Protein AF-A0A7S3MDW1-F1 (afdb_monomer)

pLDDT: mean 87.38, std 14.93, range [34.12, 97.62]

Nearest PDB structures (foldseek):
  7vcf-assembly1_Q  TM=7.613E-01  e=3.799E-03  Chlamydomonas reinhardtii
  7xzi-assembly1_F  TM=7.654E-01  e=5.235E-03  Chlamydomonas reinhardtii
  8z9y-assembly1_E  TM=5.955E-01  e=2.000E-03  Arabidopsis thaliana
  2z3j-assembly1_D  TM=3.458E-01  e=3.851E-01  Aspergillus terreus

Foldseek 3Di:
DPDPPPCQPQQFKWWQFPPPRDIDTSDTVVVVLVCDLVVHRAYQQIWMDGPPDPDTDGLCVDPPSVVSNVLQPDFDWDADPVRDIDDRDHNSVVVVCVVVPD

Organism: NCBI:txid89044

InterPro domains:
  IPR025640 GYF domain 2 [PF14237] (13-63)

Radius of gyration: 16.77 Å; Cα contacts (8 Å, |Δi|>4): 144; chains: 1; bounding box: 37×34×48 Å

Mean predicted aligned error: 6.85 Å

Solvent-accessible surface area (backbone atoms only — not comparable to full-atom values): 6012 Å² total; per-residue (Å²): 133,83,82,76,74,82,71,77,60,78,43,51,35,29,37,33,34,78,88,72,61,49,78,43,71,59,34,35,67,70,57,56,45,53,27,50,76,69,59,50,78,41,49,50,74,26,38,30,40,40,90,91,55,95,59,75,39,37,30,49,79,37,84,73,40,20,62,52,42,51,49,62,65,38,68,42,71,50,65,52,96,87,68,50,77,47,63,83,38,41,45,65,55,54,55,45,37,68,71,76,69,110

Secondary structure (DSSP, 8-state):
----------S-EEEE-TTT--EEEEE-HHHHHHHHHHTSS--TT-EEE-TT-SS-EEGGGSTTHHHHHHHHH-EEEEE-TTS-EEEEEEHHHHHHHHHHT-

Sequence (102 aa):
LIEMSTETDAREWHYCDVLGGAQKGPVPAVVLCRLLEKGVGVSPQTLIWKVGMESWLPMSSVEPFKSIAEFNSMQWYYIDIEGQQHGPVLSKMIVHKLKEGD

Structure (mmCIF, N/CA/C/O backbone):
data_AF-A0A7S3MDW1-F1
#
_entry.id   AF-A0A7S3MDW1-F1
#
loop_
_atom_site.group_PDB
_atom_site.id
_atom_site.type_symbol
_atom_site.label_atom_id
_atom_site.label_alt_id
_atom_site.label_comp_id
_atom_site.label_asym_id
_atom_site.label_entity_id
_atom_site.label_seq_id
_atom_site.pdbx_PDB_ins_code
_atom_site.Cartn_x
_atom_site.Cartn_y
_atom_site.Cartn_z
_atom_site.occupancy
_atom_site.B_iso_or_equiv
_atom_site.auth_seq_id
_atom_site.auth_comp_id
_atom_site.auth_asym_id
_atom_site.auth_atom_id
_atom_site.pdbx_PDB_model_num
ATOM 1 N N . LEU A 1 1 ? 11.927 -22.201 4.363 1.00 34.12 1 LEU A N 1
ATOM 2 C CA . LEU A 1 1 ? 10.457 -22.277 4.262 1.00 34.12 1 LEU A CA 1
ATOM 3 C C . LEU A 1 1 ? 9.931 -21.167 5.157 1.00 34.12 1 LEU A C 1
ATOM 5 O O . LEU A 1 1 ? 10.082 -21.282 6.363 1.00 34.12 1 LEU A O 1
ATOM 9 N N . ILE A 1 2 ? 9.502 -20.041 4.593 1.00 42.31 2 ILE A N 1
ATOM 10 C CA . ILE A 1 2 ? 8.877 -18.985 5.398 1.00 42.31 2 ILE A CA 1
ATOM 11 C C . ILE A 1 2 ? 7.437 -19.442 5.590 1.00 42.31 2 ILE A C 1
ATOM 13 O O . ILE A 1 2 ? 6.735 -19.662 4.603 1.00 42.31 2 ILE A O 1
ATOM 17 N N . GLU A 1 3 ? 7.047 -19.687 6.836 1.00 39.62 3 GLU A N 1
ATOM 18 C CA . GLU A 1 3 ? 5.675 -20.025 7.194 1.00 39.62 3 GLU A CA 1
ATOM 19 C C . GLU A 1 3 ? 4.764 -18.872 6.760 1.00 39.62 3 GLU A C 1
ATOM 21 O O . GLU A 1 3 ? 4.722 -17.811 7.377 1.00 39.62 3 GLU A O 1
ATOM 26 N N . MET A 1 4 ? 4.051 -19.068 5.652 1.00 46.16 4 MET A N 1
ATOM 27 C CA . MET A 1 4 ? 2.832 -18.323 5.374 1.00 46.16 4 MET A CA 1
ATOM 28 C C . MET A 1 4 ? 1.808 -18.795 6.403 1.00 46.16 4 MET A C 1
ATOM 30 O O . MET A 1 4 ? 1.150 -19.812 6.191 1.00 46.16 4 MET A O 1
ATOM 34 N N . SER A 1 5 ? 1.700 -18.096 7.531 1.00 44.59 5 SER A N 1
ATOM 35 C CA . SER A 1 5 ? 0.578 -18.267 8.447 1.00 44.59 5 SER A CA 1
ATOM 36 C C . SER A 1 5 ? -0.708 -17.949 7.679 1.00 44.59 5 SER A C 1
ATOM 38 O O . SER A 1 5 ? -1.037 -16.804 7.383 1.00 44.59 5 SER A O 1
ATOM 40 N N . THR A 1 6 ? -1.425 -19.000 7.286 1.00 44.03 6 THR A N 1
ATOM 41 C CA . THR A 1 6 ? -2.714 -18.952 6.587 1.00 44.03 6 THR A CA 1
ATOM 42 C C . THR A 1 6 ? -3.857 -18.603 7.536 1.00 44.03 6 THR A C 1
ATOM 44 O O . THR A 1 6 ? -4.941 -19.178 7.441 1.00 44.03 6 THR A O 1
ATOM 47 N N . GLU A 1 7 ? -3.648 -17.667 8.454 1.00 49.53 7 GLU A N 1
ATOM 48 C CA . GLU A 1 7 ? -4.741 -17.135 9.254 1.00 49.53 7 GLU A CA 1
ATOM 49 C C . GLU A 1 7 ? -5.315 -15.954 8.475 1.00 49.53 7 GLU A C 1
ATOM 51 O O . GLU A 1 7 ? -4.834 -14.823 8.502 1.00 49.53 7 GLU A O 1
ATOM 56 N N . THR A 1 8 ? -6.283 -16.285 7.620 1.00 53.66 8 THR A N 1
ATOM 57 C CA . THR A 1 8 ? -7.032 -15.309 6.830 1.00 53.66 8 THR A CA 1
ATOM 58 C C . THR A 1 8 ? -7.871 -14.508 7.808 1.00 53.66 8 THR A C 1
ATOM 60 O O . THR A 1 8 ? -8.991 -14.905 8.124 1.00 53.66 8 THR A O 1
ATOM 63 N N . ASP A 1 9 ? -7.304 -13.422 8.326 1.00 58.28 9 ASP A N 1
ATOM 64 C CA . ASP A 1 9 ? -7.951 -12.675 9.389 1.00 58.28 9 ASP A CA 1
ATOM 65 C C . ASP A 1 9 ? -9.283 -12.091 8.904 1.00 58.28 9 ASP A C 1
ATOM 67 O O . ASP A 1 9 ? -9.382 -11.370 7.894 1.00 58.28 9 ASP A O 1
ATOM 71 N N . ALA A 1 10 ? -10.344 -12.525 9.572 1.00 62.94 10 ALA A N 1
ATOM 72 C CA . ALA A 1 10 ? -11.710 -12.386 9.122 1.00 62.94 10 ALA A CA 1
ATOM 73 C C . ALA A 1 10 ? -12.176 -10.950 9.358 1.00 62.94 10 ALA A C 1
ATOM 75 O O . ALA A 1 10 ? -12.677 -10.624 10.421 1.00 62.94 10 ALA A O 1
ATOM 76 N N . ARG A 1 11 ? -12.058 -10.096 8.333 1.00 76.62 11 ARG A N 1
ATOM 77 C CA . ARG A 1 11 ? -12.589 -8.719 8.337 1.00 76.62 11 ARG A CA 1
ATOM 78 C C . ARG A 1 11 ? -12.177 -7.930 9.588 1.00 76.62 11 ARG A C 1
ATOM 80 O O . ARG A 1 11 ? -13.002 -7.653 10.452 1.00 76.62 11 ARG A O 1
ATOM 87 N N . GLU A 1 12 ? -10.926 -7.495 9.628 1.00 91.62 12 GLU A N 1
ATOM 88 C CA . GLU A 1 12 ? -10.410 -6.711 10.758 1.00 91.62 12 GLU A CA 1
ATOM 89 C C . GLU A 1 12 ? -10.204 -5.224 10.460 1.00 91.62 12 GLU A C 1
ATOM 91 O O . GLU A 1 12 ? -10.216 -4.398 11.371 1.00 91.62 12 GLU A O 1
ATOM 96 N N . TRP A 1 13 ? -9.964 -4.870 9.196 1.00 96.06 13 TRP A N 1
ATOM 97 C CA . TRP A 1 13 ? -9.428 -3.556 8.858 1.00 96.06 13 TRP A CA 1
ATOM 98 C C . TRP A 1 13 ? -10.514 -2.576 8.449 1.00 96.06 13 TRP A C 1
ATOM 100 O O . TRP A 1 13 ? -11.308 -2.836 7.542 1.00 96.06 13 TRP A O 1
ATOM 110 N N . HIS A 1 14 ? -10.487 -1.404 9.065 1.00 96.50 14 HIS A N 1
ATOM 111 C CA . HIS A 1 14 ? -11.228 -0.230 8.642 1.00 96.50 14 HIS A CA 1
ATOM 112 C C . HIS A 1 14 ? -10.311 0.754 7.917 1.00 96.50 14 HIS A C 1
ATOM 114 O O . HIS A 1 14 ? -9.104 0.781 8.151 1.00 96.50 14 HIS A O 1
ATOM 120 N N . TYR A 1 15 ? -10.889 1.573 7.039 1.00 96.00 15 TYR A N 1
ATOM 121 C CA . TYR A 1 15 ? -10.164 2.611 6.307 1.00 96.00 15 TYR A CA 1
ATOM 122 C C . TYR A 1 15 ? -11.040 3.836 6.049 1.00 96.00 15 TYR A C 1
ATOM 124 O O . TYR A 1 15 ? -12.260 3.709 5.941 1.00 96.00 15 TYR A O 1
ATOM 132 N N . CYS A 1 16 ? -10.426 5.008 5.912 1.00 94.25 16 CYS A N 1
ATOM 133 C CA . CYS A 1 16 ? -11.128 6.230 5.520 1.00 94.25 16 CYS A CA 1
ATOM 134 C C . CYS A 1 16 ? -11.064 6.420 4.001 1.00 94.25 16 CYS A C 1
ATOM 136 O O . CYS A 1 16 ? -9.981 6.437 3.414 1.00 94.25 16 CYS A O 1
ATOM 138 N N . ASP A 1 17 ? -12.219 6.577 3.356 1.00 82.00 17 ASP A N 1
ATOM 139 C CA . ASP A 1 17 ? -12.282 6.890 1.928 1.00 82.00 17 ASP A CA 1
ATOM 140 C C . ASP A 1 17 ? -11.582 8.221 1.625 1.00 82.00 17 ASP A C 1
ATOM 142 O O . ASP A 1 17 ? -11.798 9.219 2.313 1.00 82.00 17 ASP A O 1
ATOM 146 N N . VAL A 1 18 ? -10.781 8.250 0.562 1.00 73.56 18 VAL A N 1
ATOM 147 C CA . VAL A 1 18 ? -10.007 9.427 0.144 1.00 73.56 18 VAL A CA 1
ATOM 148 C C . VAL A 1 18 ? -10.919 10.566 -0.323 1.00 73.56 18 VAL A C 1
ATOM 150 O O . VAL A 1 18 ? -10.549 11.730 -0.212 1.00 73.56 18 VAL A O 1
ATOM 153 N N . LEU A 1 19 ? -12.114 10.246 -0.836 1.00 73.19 19 LEU A N 1
ATOM 154 C CA . LEU A 1 19 ? -13.030 11.238 -1.413 1.00 73.19 19 LEU A CA 1
ATOM 155 C C . LEU A 1 19 ? -13.957 11.901 -0.389 1.00 73.19 19 LEU A C 1
ATOM 157 O O . LEU A 1 19 ? -14.339 13.053 -0.570 1.00 73.19 19 LEU A O 1
ATOM 161 N N . GLY A 1 20 ? -14.345 11.177 0.661 1.00 67.00 20 GLY A N 1
ATOM 162 C CA . GLY A 1 20 ? -15.370 11.638 1.603 1.00 67.00 20 GLY A CA 1
ATOM 163 C C . GLY A 1 20 ? -14.988 11.524 3.073 1.00 67.00 20 GLY A C 1
ATOM 164 O O . GLY A 1 20 ? -15.799 11.875 3.923 1.00 67.00 20 GLY A O 1
ATOM 165 N N . GLY A 1 21 ? -13.814 10.970 3.397 1.00 77.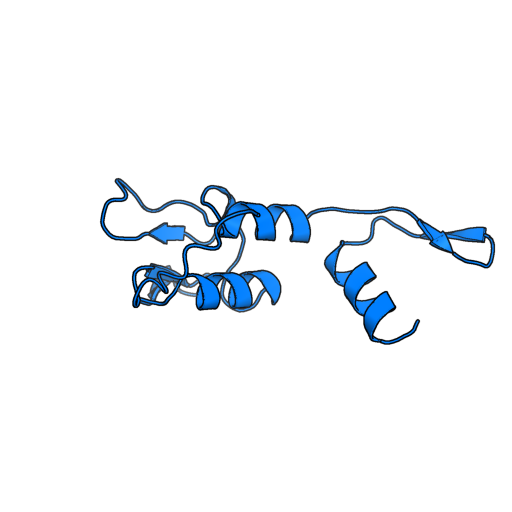56 21 GLY A N 1
ATOM 166 C CA . GLY A 1 21 ? -13.391 10.704 4.776 1.00 77.56 21 GLY A CA 1
ATOM 167 C C . GLY A 1 21 ? -14.250 9.670 5.510 1.00 77.56 21 GLY A C 1
ATOM 168 O O . GLY A 1 21 ? -13.990 9.374 6.673 1.00 77.56 21 GLY A O 1
ATOM 169 N N . ALA A 1 22 ? -15.268 9.108 4.850 1.00 88.06 22 ALA A N 1
ATOM 170 C CA . ALA A 1 22 ? -16.164 8.132 5.438 1.00 88.06 22 ALA A CA 1
ATOM 171 C C . ALA A 1 22 ? -15.392 6.859 5.791 1.00 88.06 22 ALA A C 1
ATOM 173 O O . ALA A 1 22 ? -14.688 6.287 4.952 1.00 88.06 22 ALA A O 1
ATOM 174 N N . GLN A 1 23 ? -15.566 6.405 7.029 1.00 93.38 23 GLN A N 1
ATOM 175 C CA . GLN A 1 23 ? -15.049 5.124 7.478 1.00 93.38 23 GLN A CA 1
ATOM 176 C C . GLN A 1 23 ? -15.757 3.987 6.731 1.00 93.38 23 GLN A C 1
ATOM 178 O O . GLN A 1 23 ? -16.985 3.914 6.679 1.00 93.38 23 GLN A O 1
ATOM 183 N N . LYS A 1 24 ? -14.967 3.072 6.177 1.00 94.00 24 LYS A N 1
ATOM 184 C CA . LYS A 1 24 ? -15.404 1.848 5.506 1.00 94.00 24 LYS A CA 1
ATOM 185 C C . LYS A 1 24 ? -14.810 0.625 6.205 1.00 94.00 24 LYS A C 1
ATOM 187 O O . LYS A 1 24 ? -13.808 0.723 6.913 1.00 94.00 24 LYS A O 1
ATOM 192 N N . GLY A 1 25 ? -15.429 -0.535 5.993 1.00 92.00 25 GLY A N 1
ATOM 193 C CA . GLY A 1 25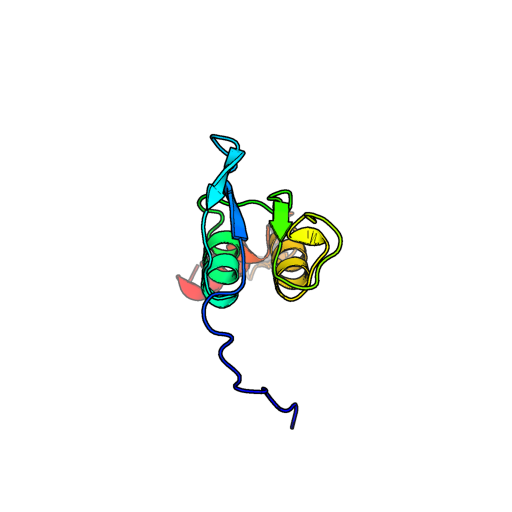 ? -15.017 -1.812 6.583 1.00 92.00 25 GLY A CA 1
ATOM 194 C C . GLY A 1 25 ? -15.948 -2.322 7.696 1.00 92.00 25 GLY A C 1
ATOM 195 O O . GLY A 1 25 ? -17.001 -1.729 7.924 1.00 92.00 25 GLY A O 1
ATOM 196 N N . PRO A 1 26 ? -15.581 -3.428 8.366 1.00 95.06 26 PRO A N 1
ATOM 197 C CA . PRO A 1 26 ? -14.262 -4.042 8.292 1.00 95.06 26 PRO A CA 1
ATOM 198 C C . PRO A 1 26 ? -14.074 -4.946 7.059 1.00 95.06 26 PRO A C 1
ATOM 200 O O . PRO A 1 26 ? -15.012 -5.588 6.579 1.00 95.06 26 PRO A O 1
ATOM 203 N N . VAL A 1 27 ? -12.851 -4.996 6.530 1.00 94.56 27 VAL A N 1
ATOM 204 C CA . VAL A 1 27 ? -12.454 -5.835 5.386 1.00 94.56 27 VAL A CA 1
ATOM 205 C C . VAL A 1 27 ? -11.178 -6.629 5.693 1.00 94.56 27 VAL A C 1
ATOM 207 O O . VAL A 1 27 ? -10.399 -6.234 6.560 1.00 94.56 27 VAL A O 1
ATOM 210 N N . PRO A 1 28 ? -10.932 -7.762 5.011 1.00 94.88 28 PRO A N 1
ATOM 211 C CA . PRO A 1 28 ? -9.657 -8.467 5.113 1.00 94.88 28 PRO A CA 1
ATOM 212 C C . PRO A 1 28 ? -8.508 -7.622 4.547 1.00 94.88 28 PRO A C 1
ATOM 214 O O . PRO A 1 28 ? -8.706 -6.889 3.573 1.00 94.88 28 PRO A O 1
ATOM 217 N N . ALA A 1 29 ? -7.293 -7.794 5.074 1.00 94.31 29 ALA A N 1
ATOM 218 C CA . ALA A 1 29 ? -6.107 -7.069 4.604 1.00 94.31 29 ALA A CA 1
ATOM 219 C C . ALA A 1 29 ? -5.894 -7.209 3.084 1.00 94.31 29 ALA A C 1
ATOM 221 O O . ALA A 1 29 ? -5.623 -6.223 2.405 1.00 94.31 29 ALA A O 1
ATOM 222 N N . VAL A 1 30 ? -6.135 -8.402 2.521 1.00 94.31 30 VAL A N 1
ATOM 223 C CA . VAL A 1 30 ? -6.000 -8.662 1.074 1.00 94.31 30 VAL A CA 1
ATOM 224 C C . VAL A 1 30 ? -6.874 -7.747 0.204 1.00 94.31 30 VAL A C 1
ATOM 226 O O . VAL A 1 30 ? -6.501 -7.436 -0.925 1.00 94.31 30 VAL A O 1
ATOM 229 N N . VAL A 1 31 ? -8.023 -7.278 0.708 1.00 94.31 31 VAL A N 1
ATOM 230 C CA . VAL A 1 31 ? -8.865 -6.319 -0.024 1.00 94.31 31 VAL A CA 1
ATOM 231 C C . VAL A 1 31 ? -8.164 -4.966 -0.107 1.00 94.31 31 VAL A C 1
ATOM 233 O O . VAL A 1 31 ? -8.065 -4.407 -1.195 1.00 94.31 31 VAL A O 1
ATOM 236 N N . LEU A 1 32 ? -7.630 -4.470 1.011 1.00 95.38 32 LEU A N 1
ATOM 237 C CA . LEU A 1 32 ? -6.889 -3.207 1.052 1.00 95.38 32 LEU A CA 1
ATOM 238 C C . LEU A 1 32 ? -5.588 -3.277 0.242 1.00 95.38 32 LEU A C 1
ATOM 240 O O . LEU A 1 32 ? -5.304 -2.339 -0.498 1.00 95.38 32 LEU A O 1
ATOM 244 N N . CYS A 1 33 ? -4.861 -4.399 0.294 1.00 95.19 33 CYS A N 1
ATOM 245 C CA . CYS A 1 33 ? -3.695 -4.641 -0.561 1.00 95.19 33 CYS A CA 1
ATOM 246 C C . CYS A 1 33 ? -4.059 -4.487 -2.041 1.00 95.19 33 CYS A C 1
ATOM 248 O O . CYS A 1 33 ? -3.449 -3.686 -2.739 1.00 95.19 33 CYS A O 1
ATOM 250 N N . ARG A 1 34 ? -5.115 -5.171 -2.505 1.00 93.94 34 ARG A N 1
ATOM 251 C CA . ARG A 1 34 ? -5.562 -5.102 -3.907 1.00 93.94 34 ARG A CA 1
ATOM 252 C C . ARG A 1 34 ? -6.023 -3.706 -4.321 1.00 93.94 34 ARG A C 1
ATOM 254 O O . ARG A 1 34 ? -5.801 -3.308 -5.462 1.00 93.94 34 ARG A O 1
ATOM 261 N N . LEU A 1 35 ? -6.695 -2.972 -3.431 1.00 93.56 35 LEU A N 1
ATOM 262 C CA . LEU A 1 35 ? -7.102 -1.589 -3.700 1.00 93.56 35 LEU A CA 1
ATOM 263 C C . LEU A 1 35 ? -5.879 -0.673 -3.841 1.00 93.56 35 LEU A C 1
ATOM 265 O O . LEU A 1 35 ? -5.825 0.123 -4.779 1.00 93.56 35 LEU A O 1
ATOM 269 N N . LEU A 1 36 ? -4.882 -0.835 -2.967 1.00 93.62 36 LEU A N 1
ATOM 270 C CA . LEU A 1 36 ? -3.641 -0.064 -2.992 1.00 93.62 36 LEU A CA 1
ATOM 271 C C . LEU A 1 36 ? -2.769 -0.404 -4.210 1.00 93.62 36 LEU A C 1
ATOM 273 O O . LEU A 1 36 ? -2.273 0.504 -4.872 1.00 93.62 36 LEU A O 1
ATOM 277 N N . GLU A 1 37 ? -2.640 -1.686 -4.562 1.00 91.62 37 GLU A N 1
ATOM 278 C CA . GLU A 1 37 ? -1.953 -2.162 -5.775 1.00 91.62 37 GLU A CA 1
ATOM 279 C C . GLU A 1 37 ? -2.561 -1.555 -7.044 1.00 91.62 37 GLU A C 1
ATOM 281 O O . GLU A 1 37 ? -1.840 -1.104 -7.933 1.00 91.62 37 GLU A O 1
ATOM 286 N N . LYS A 1 38 ? -3.896 -1.507 -7.117 1.00 88.94 38 LYS A N 1
ATOM 287 C CA . LYS A 1 38 ? -4.622 -0.931 -8.256 1.00 88.94 38 LYS A CA 1
ATOM 288 C C . LYS A 1 38 ? -4.689 0.597 -8.229 1.00 88.94 38 LYS A C 1
ATOM 290 O O . LYS A 1 38 ? -5.041 1.193 -9.242 1.00 88.94 38 LYS A O 1
ATOM 295 N N . GLY A 1 39 ? -4.379 1.231 -7.097 1.00 87.81 39 GLY A N 1
ATOM 296 C CA . GLY A 1 39 ? -4.535 2.673 -6.900 1.00 87.81 39 GLY A CA 1
ATOM 297 C C . GLY A 1 39 ? -5.992 3.144 -6.983 1.00 87.81 39 GLY A C 1
ATOM 298 O O . GLY A 1 39 ? -6.251 4.228 -7.499 1.00 87.81 39 GLY A O 1
ATOM 299 N N . VAL A 1 40 ? -6.949 2.326 -6.528 1.00 88.00 40 VAL A N 1
ATOM 300 C CA . VAL A 1 40 ? -8.391 2.621 -6.611 1.00 88.00 40 VAL A CA 1
ATOM 301 C C . VAL A 1 40 ? -8.970 2.812 -5.215 1.00 88.00 40 VAL A C 1
ATOM 303 O O . VAL A 1 40 ? -8.933 1.900 -4.394 1.00 88.00 40 VAL A O 1
ATOM 306 N N . GLY A 1 41 ? -9.553 3.985 -4.956 1.00 88.38 41 GLY A N 1
ATOM 307 C CA . GLY A 1 41 ? -10.325 4.267 -3.736 1.00 88.38 41 GLY A CA 1
ATOM 308 C C . GLY A 1 41 ? -9.519 4.347 -2.433 1.00 88.38 41 GLY A C 1
ATOM 309 O O . GLY A 1 41 ? -10.100 4.639 -1.392 1.00 88.38 41 GLY A O 1
ATOM 310 N N . VAL A 1 42 ? -8.205 4.110 -2.481 1.00 93.31 42 VAL A N 1
ATOM 311 C CA . VAL A 1 42 ? -7.250 4.276 -1.375 1.00 93.31 42 VAL A CA 1
ATOM 312 C C . VAL A 1 42 ? -5.913 4.797 -1.909 1.00 93.31 42 VAL A C 1
ATOM 314 O O . VAL A 1 42 ? -5.629 4.721 -3.104 1.00 93.31 42 VAL A O 1
ATOM 317 N N . SER A 1 43 ? -5.083 5.319 -1.014 1.00 93.69 43 SER A N 1
ATOM 318 C CA . SER A 1 43 ? -3.740 5.828 -1.295 1.00 93.69 43 SER A CA 1
ATOM 319 C C . SER A 1 43 ? -2.783 5.458 -0.155 1.00 93.69 43 SER A C 1
ATOM 321 O O . SER A 1 43 ? -3.2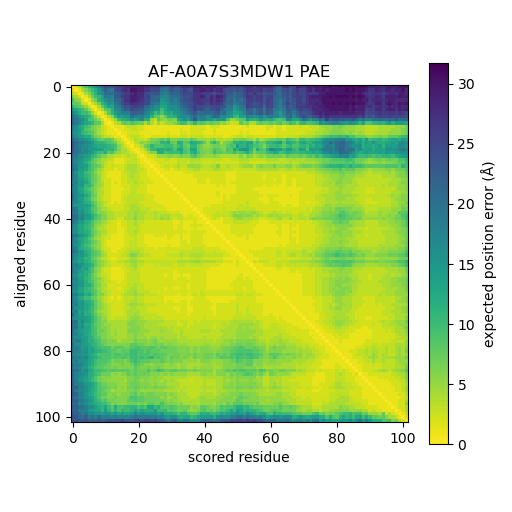48 5.095 0.925 1.00 93.69 43 SER A O 1
ATOM 323 N N . PRO A 1 44 ? -1.459 5.621 -0.318 1.00 95.25 44 PRO A N 1
ATOM 324 C CA . PRO A 1 44 ? -0.506 5.442 0.782 1.00 95.25 44 PRO A CA 1
ATOM 325 C C . PRO A 1 44 ? -0.800 6.291 2.035 1.00 95.25 44 PRO A C 1
ATOM 327 O O . PRO A 1 44 ? -0.384 5.918 3.130 1.00 95.25 44 PRO A O 1
ATOM 330 N N . GLN A 1 45 ? -1.530 7.404 1.885 1.00 94.88 45 GLN A N 1
ATOM 331 C CA . GLN A 1 45 ? -1.939 8.289 2.984 1.00 94.88 45 GLN A CA 1
ATOM 332 C C . GLN A 1 45 ? -3.325 7.969 3.546 1.00 94.88 45 GLN A C 1
ATOM 334 O O . GLN A 1 45 ? -3.759 8.602 4.507 1.00 94.88 45 GLN A O 1
ATOM 339 N N . THR A 1 46 ? -4.034 6.998 2.966 1.00 95.75 46 THR A N 1
ATOM 340 C CA . THR A 1 46 ? -5.305 6.528 3.510 1.00 95.75 46 THR A CA 1
ATOM 341 C C . THR A 1 46 ? -5.083 6.021 4.923 1.00 95.75 46 THR A C 1
ATOM 343 O O . THR A 1 46 ? -4.233 5.164 5.156 1.00 95.75 46 THR A O 1
ATOM 346 N N . LEU A 1 47 ? -5.858 6.557 5.860 1.00 96.62 47 LEU A N 1
ATOM 347 C CA . LEU A 1 47 ? -5.841 6.108 7.238 1.00 96.62 47 LEU A CA 1
ATOM 348 C C . LEU A 1 47 ? -6.531 4.754 7.351 1.00 96.62 47 LEU A C 1
ATOM 350 O O . LEU A 1 47 ? -7.625 4.561 6.815 1.00 96.62 47 LEU A O 1
ATOM 354 N N . ILE A 1 48 ? -5.890 3.846 8.071 1.00 96.88 48 ILE A N 1
ATOM 355 C CA . ILE A 1 48 ? -6.373 2.510 8.381 1.00 96.88 48 ILE A CA 1
ATOM 356 C C . ILE A 1 48 ? -6.288 2.252 9.878 1.00 96.88 48 ILE A C 1
ATOM 358 O O . ILE A 1 48 ? -5.472 2.838 10.593 1.00 96.88 48 ILE A O 1
ATOM 362 N N . TRP A 1 49 ? -7.146 1.361 10.348 1.00 96.56 49 TRP A N 1
ATOM 363 C CA . TRP A 1 49 ? -7.190 0.964 11.745 1.00 96.56 49 TRP A CA 1
ATOM 364 C C . TRP A 1 49 ? -7.764 -0.441 11.872 1.00 96.56 49 TRP A C 1
ATOM 366 O O . TRP A 1 49 ? -8.628 -0.837 11.086 1.00 96.56 49 TRP A O 1
ATOM 376 N N . LYS A 1 50 ? -7.320 -1.179 12.886 1.00 95.56 50 LYS A N 1
ATOM 377 C CA . LYS A 1 50 ? -7.970 -2.403 13.348 1.00 95.56 50 LYS A CA 1
ATOM 378 C C . LYS A 1 50 ? -7.953 -2.482 14.869 1.00 95.56 50 LYS A C 1
ATOM 380 O O . LYS A 1 50 ? -7.193 -1.766 15.525 1.00 95.56 50 LYS A O 1
ATOM 385 N N . VAL A 1 51 ? -8.773 -3.375 15.422 1.00 93.25 51 VAL A N 1
ATOM 386 C CA . VAL A 1 51 ? -8.820 -3.629 16.868 1.00 93.25 51 VAL A CA 1
ATOM 387 C C . VAL A 1 51 ? -7.409 -3.929 17.389 1.00 93.25 51 VAL A C 1
ATOM 389 O O . VAL A 1 51 ? -6.665 -4.699 16.790 1.00 93.25 51 VAL A O 1
ATOM 392 N N . GLY A 1 52 ? -7.039 -3.282 18.497 1.00 93.06 52 GLY A N 1
ATOM 393 C CA . GLY A 1 52 ? -5.705 -3.380 19.097 1.00 93.06 52 GLY A CA 1
ATOM 394 C C . GLY A 1 52 ? -4.722 -2.286 18.666 1.00 93.06 52 GLY A C 1
ATOM 395 O O . GLY A 1 52 ? -3.676 -2.153 19.292 1.00 93.06 52 GLY A O 1
ATOM 396 N N . MET A 1 53 ? -5.047 -1.467 17.659 1.00 94.94 53 MET A N 1
ATOM 397 C CA . MET A 1 53 ? -4.257 -0.275 17.327 1.00 94.94 53 MET A CA 1
ATOM 398 C C . MET A 1 53 ? -4.663 0.925 18.192 1.00 94.94 53 MET A C 1
ATOM 400 O O . MET A 1 53 ? -5.851 1.196 18.369 1.00 94.94 53 MET A O 1
ATOM 404 N N . GLU A 1 54 ? -3.679 1.692 18.666 1.00 96.06 54 GLU A N 1
A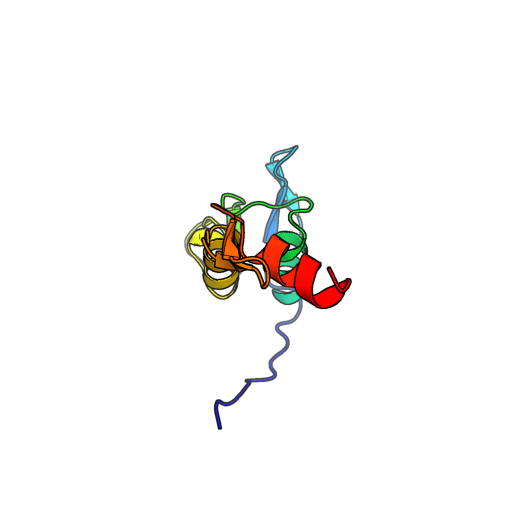TOM 405 C CA . GLU A 1 54 ? -3.908 2.891 19.490 1.00 96.06 54 GLU A CA 1
ATOM 406 C C . GLU A 1 54 ? -4.589 4.030 18.718 1.00 96.06 54 GLU A C 1
ATOM 408 O O . GLU A 1 54 ? -5.367 4.798 19.279 1.00 96.06 54 GLU A O 1
ATOM 413 N N . SER A 1 55 ? -4.289 4.156 17.425 1.00 96.25 55 SER A N 1
ATOM 414 C CA . SER A 1 55 ? -4.789 5.234 16.574 1.00 96.25 55 SER A CA 1
ATOM 415 C C . SER A 1 55 ? -4.846 4.817 15.108 1.00 96.25 55 SER A C 1
ATOM 417 O O . SER A 1 55 ? -4.296 3.789 14.708 1.00 96.25 55 SER A O 1
ATOM 419 N N . TRP A 1 56 ? -5.550 5.615 14.307 1.00 96.25 56 TRP A N 1
ATOM 420 C CA . TRP A 1 56 ? -5.566 5.488 12.855 1.00 96.25 56 TRP A CA 1
ATOM 421 C C . TRP A 1 56 ? -4.199 5.849 12.284 1.00 96.25 56 TRP A C 1
ATOM 423 O O . TRP A 1 56 ? -3.691 6.938 12.547 1.00 96.25 56 TRP A O 1
ATOM 433 N N . LEU A 1 57 ? -3.634 4.966 11.466 1.00 97.44 57 LEU A N 1
ATOM 434 C CA . LEU A 1 57 ? -2.315 5.158 10.870 1.00 97.44 57 LEU A CA 1
ATOM 435 C C . LEU A 1 57 ? -2.402 5.167 9.339 1.00 97.44 57 LEU A C 1
ATOM 437 O O . LEU A 1 57 ? -3.267 4.492 8.782 1.00 97.44 57 LEU A O 1
ATOM 441 N N . PRO A 1 58 ? -1.526 5.898 8.632 1.00 96.94 58 PRO A N 1
ATOM 442 C CA . PRO A 1 58 ? -1.425 5.803 7.178 1.00 96.94 58 PRO A CA 1
ATOM 443 C C . PRO A 1 58 ? -1.127 4.372 6.708 1.00 96.94 58 PRO A C 1
ATOM 445 O O . PRO A 1 58 ? -0.343 3.655 7.327 1.00 96.94 58 PRO A O 1
ATOM 448 N N . MET A 1 59 ? -1.676 3.969 5.558 1.00 96.94 59 MET A N 1
ATOM 449 C CA . MET A 1 59 ? -1.326 2.693 4.914 1.00 96.94 59 MET A CA 1
ATOM 450 C C . MET A 1 59 ? 0.191 2.532 4.750 1.00 96.94 59 MET A C 1
ATOM 452 O O . MET A 1 59 ? 0.736 1.460 4.988 1.00 96.94 59 MET A O 1
ATOM 456 N N . SER A 1 60 ? 0.891 3.610 4.399 1.00 96.75 60 SER A N 1
ATOM 457 C CA . SER A 1 60 ? 2.347 3.623 4.220 1.00 96.75 60 SER A CA 1
ATOM 458 C C . SER A 1 60 ? 3.167 3.359 5.490 1.00 96.75 60 SER A C 1
ATOM 460 O O . SER A 1 60 ? 4.376 3.171 5.385 1.00 96.75 60 SER A O 1
ATOM 462 N N . SER A 1 61 ? 2.557 3.309 6.679 1.00 97.62 61 SER A N 1
ATOM 463 C CA . SER A 1 61 ? 3.266 3.041 7.937 1.00 97.62 61 SER A CA 1
ATOM 464 C C . SER A 1 61 ? 2.989 1.662 8.540 1.00 97.62 61 SER A C 1
ATOM 466 O O . SER A 1 61 ? 3.494 1.374 9.622 1.00 97.62 61 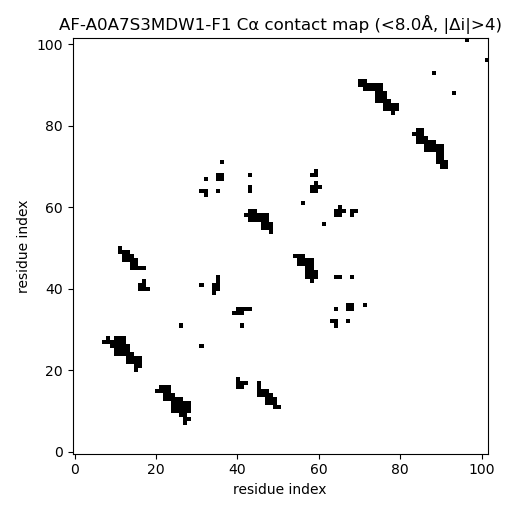SER A O 1
ATOM 468 N N . VAL A 1 62 ? 2.185 0.815 7.889 1.00 96.38 62 VAL A N 1
ATOM 469 C CA . VAL A 1 62 ? 1.712 -0.455 8.463 1.00 96.38 62 VAL A CA 1
ATOM 470 C C . VAL A 1 62 ? 1.900 -1.599 7.468 1.00 96.38 62 VAL A C 1
ATOM 472 O O . VAL A 1 62 ? 1.473 -1.502 6.319 1.00 96.38 62 VAL A O 1
ATOM 475 N N . GLU A 1 63 ? 2.508 -2.708 7.894 1.00 94.56 63 GLU A N 1
ATOM 476 C CA . GLU A 1 63 ? 2.610 -3.908 7.052 1.00 94.56 63 GLU A CA 1
ATOM 477 C C . GLU A 1 63 ? 1.266 -4.649 6.941 1.00 94.56 63 GLU A C 1
ATOM 479 O O . GLU A 1 63 ? 0.496 -4.671 7.905 1.00 94.56 63 GLU A O 1
ATOM 484 N N . PRO A 1 64 ? 0.964 -5.286 5.791 1.00 93.44 64 PRO A N 1
ATOM 485 C CA . PRO A 1 64 ? 1.783 -5.388 4.570 1.00 93.44 64 PRO A CA 1
ATOM 486 C C . PRO A 1 64 ? 1.647 -4.190 3.601 1.00 93.44 64 PRO A C 1
ATOM 488 O O . PRO A 1 64 ? 2.209 -4.194 2.506 1.00 93.44 64 PRO A O 1
ATOM 491 N N . PHE A 1 65 ? 0.848 -3.175 3.943 1.00 96.06 65 PHE A N 1
ATOM 492 C CA . PHE A 1 65 ? 0.503 -2.073 3.034 1.00 96.06 65 PHE A CA 1
ATOM 493 C C . PHE A 1 65 ? 1.688 -1.153 2.734 1.00 96.06 65 PHE A C 1
ATOM 495 O O . PHE A 1 65 ? 1.819 -0.672 1.606 1.00 96.06 65 PHE A O 1
ATOM 502 N N . LYS A 1 66 ? 2.574 -0.958 3.715 1.00 97.06 66 LYS A N 1
ATOM 503 C CA . LYS A 1 66 ? 3.837 -0.236 3.566 1.00 97.06 66 LYS A CA 1
ATOM 504 C C . LYS A 1 66 ? 4.671 -0.798 2.415 1.00 97.06 66 LYS A C 1
ATOM 506 O O . LYS A 1 66 ? 4.999 -0.045 1.501 1.00 97.06 66 LYS A O 1
ATOM 511 N N . SER A 1 67 ? 4.917 -2.109 2.400 1.00 95.00 67 SER A N 1
ATOM 512 C CA . SER A 1 67 ? 5.682 -2.771 1.334 1.00 95.00 67 SER A CA 1
ATOM 513 C C . SER A 1 67 ? 5.097 -2.512 -0.066 1.00 95.00 67 SER A C 1
ATOM 515 O O . SER A 1 67 ? 5.825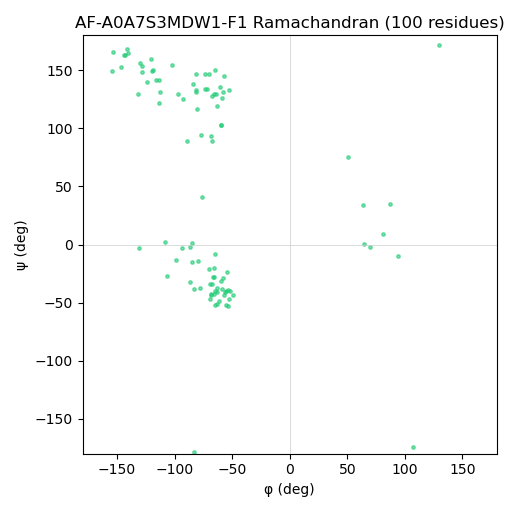 -2.244 -1.022 1.00 95.00 67 SER A O 1
ATOM 517 N N . ILE A 1 68 ? 3.766 -2.524 -0.193 1.00 94.44 68 ILE A N 1
ATOM 518 C CA . ILE A 1 68 ? 3.071 -2.233 -1.459 1.00 94.44 68 ILE A CA 1
ATOM 519 C C . ILE A 1 68 ? 3.228 -0.755 -1.847 1.00 94.44 68 ILE A C 1
ATOM 521 O O . ILE A 1 68 ? 3.479 -0.443 -3.012 1.00 94.44 68 ILE A O 1
ATOM 525 N N . ALA A 1 69 ? 3.086 0.167 -0.892 1.00 94.25 69 ALA A N 1
ATOM 526 C CA . ALA A 1 69 ? 3.248 1.601 -1.127 1.00 94.25 69 ALA A CA 1
ATOM 527 C C . ALA A 1 69 ? 4.681 1.959 -1.559 1.00 94.25 69 ALA A C 1
ATOM 529 O O . ALA A 1 69 ? 4.872 2.756 -2.482 1.00 94.25 69 ALA A O 1
ATOM 530 N N . GLU A 1 70 ? 5.683 1.336 -0.939 1.00 94.19 70 GLU A N 1
ATOM 531 C CA . GLU A 1 70 ? 7.089 1.483 -1.312 1.00 94.19 70 GLU A CA 1
ATOM 532 C C . GLU A 1 70 ? 7.323 0.956 -2.730 1.00 94.19 70 GLU A C 1
ATOM 534 O O . GLU A 1 70 ? 7.791 1.702 -3.589 1.00 94.19 70 GLU A O 1
ATOM 539 N N . PHE A 1 71 ? 6.882 -0.269 -3.036 1.00 92.19 71 PHE A N 1
ATOM 540 C CA . PHE A 1 71 ? 6.996 -0.832 -4.385 1.00 92.19 71 PHE A CA 1
ATOM 541 C C . PHE A 1 71 ? 6.329 0.043 -5.459 1.00 92.19 71 PHE A C 1
ATOM 543 O O . PHE A 1 71 ? 6.888 0.250 -6.540 1.00 92.19 71 PHE A O 1
ATOM 550 N N . ASN A 1 72 ? 5.151 0.597 -5.158 1.00 89.94 72 ASN A N 1
ATOM 551 C CA . ASN A 1 72 ? 4.405 1.461 -6.072 1.00 89.94 72 ASN A CA 1
ATOM 552 C C . ASN A 1 72 ? 5.051 2.835 -6.294 1.00 89.94 72 ASN A C 1
ATOM 554 O O . ASN A 1 72 ? 4.740 3.480 -7.298 1.00 89.94 72 ASN A O 1
ATOM 558 N N . SER A 1 73 ? 5.918 3.285 -5.385 1.00 91.25 73 SER A N 1
ATOM 559 C CA . SER A 1 73 ? 6.646 4.554 -5.504 1.00 91.25 73 SER A CA 1
ATOM 560 C C . SER A 1 73 ? 8.076 4.394 -6.028 1.00 91.25 73 SER A C 1
ATOM 562 O O . SER A 1 73 ? 8.670 5.382 -6.457 1.00 91.25 73 SER A O 1
ATOM 564 N N . MET A 1 74 ? 8.608 3.167 -6.062 1.00 94.81 74 MET A N 1
ATOM 565 C CA . MET A 1 74 ? 9.905 2.863 -6.666 1.00 94.81 74 MET A CA 1
ATOM 566 C C . MET A 1 74 ? 9.944 3.261 -8.146 1.00 94.81 74 MET A C 1
ATOM 568 O O . MET A 1 74 ? 9.056 2.930 -8.940 1.00 94.81 74 MET A O 1
ATOM 572 N N . GLN A 1 75 ? 11.017 3.964 -8.496 1.00 95.75 75 GLN A N 1
ATOM 573 C CA . GLN A 1 75 ? 11.308 4.445 -9.837 1.00 95.75 75 GLN A CA 1
ATOM 574 C C . GLN A 1 75 ? 12.578 3.793 -10.357 1.00 95.75 75 GLN A C 1
ATOM 576 O O . GLN A 1 75 ? 13.554 3.624 -9.628 1.00 95.75 75 GLN A O 1
ATOM 581 N N . TRP A 1 76 ? 12.557 3.473 -11.641 1.00 95.25 76 TRP A N 1
ATOM 582 C CA . TRP A 1 76 ? 13.622 2.756 -12.313 1.00 95.25 76 TRP A CA 1
ATOM 583 C C . TRP A 1 76 ? 14.054 3.499 -13.565 1.00 95.25 76 TRP A C 1
ATOM 585 O O . TRP A 1 76 ? 13.243 4.131 -14.248 1.00 95.25 76 TRP A O 1
ATOM 595 N N . TYR A 1 77 ? 15.333 3.353 -13.880 1.00 96.44 77 TYR A N 1
ATOM 596 C CA . TYR A 1 77 ? 15.884 3.628 -15.195 1.00 96.44 77 TYR A CA 1
ATOM 597 C C . TYR A 1 77 ? 16.352 2.301 -15.783 1.00 96.44 77 TYR A C 1
ATOM 599 O O . TYR A 1 77 ? 16.877 1.460 -15.052 1.00 96.44 77 TYR A O 1
ATOM 607 N N . TYR A 1 78 ? 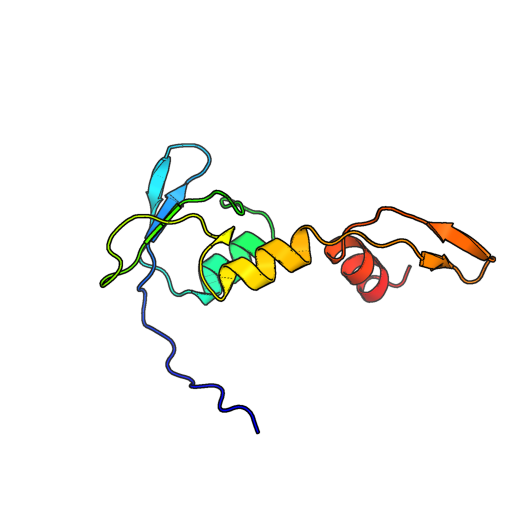16.154 2.099 -17.079 1.00 93.25 78 TYR A N 1
ATOM 608 C CA . TYR A 1 78 ? 16.612 0.897 -17.773 1.00 93.25 78 TYR A CA 1
ATOM 609 C C . TYR A 1 78 ? 17.074 1.237 -19.188 1.00 93.25 78 TYR A C 1
ATOM 611 O O . TYR A 1 78 ? 16.767 2.311 -19.701 1.00 93.25 78 TYR A O 1
ATOM 619 N N . ILE A 1 79 ? 17.825 0.327 -19.800 1.00 94.69 79 ILE A N 1
ATOM 620 C CA . ILE A 1 79 ? 18.238 0.406 -21.201 1.00 94.69 79 ILE A CA 1
ATOM 621 C C . ILE A 1 79 ? 17.529 -0.723 -21.945 1.00 94.69 79 ILE A C 1
ATOM 623 O O . ILE A 1 79 ? 17.510 -1.853 -21.453 1.00 94.69 79 ILE A O 1
ATOM 627 N N . ASP A 1 80 ? 16.901 -0.413 -23.075 1.00 91.69 80 ASP A N 1
ATOM 628 C CA . ASP A 1 80 ? 16.249 -1.415 -23.917 1.00 91.69 80 ASP A CA 1
ATOM 629 C C . ASP A 1 80 ? 17.236 -2.126 -24.860 1.00 91.69 80 ASP A C 1
ATOM 631 O O . ASP A 1 80 ? 18.446 -1.889 -24.846 1.00 91.69 80 ASP A O 1
ATOM 635 N N . ILE A 1 81 ? 16.715 -3.036 -25.682 1.00 91.00 81 ILE A N 1
ATOM 636 C CA . ILE A 1 81 ? 17.521 -3.815 -26.629 1.00 91.00 81 ILE A CA 1
ATOM 6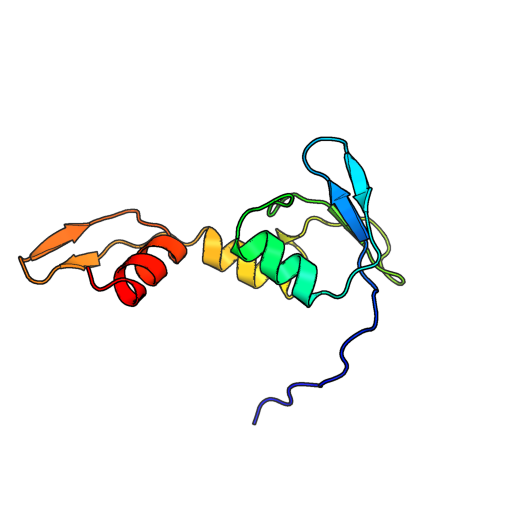37 C C . ILE A 1 81 ? 18.154 -2.963 -27.742 1.00 91.00 81 ILE A C 1
ATOM 639 O O . ILE A 1 81 ? 19.134 -3.397 -28.344 1.00 91.00 81 ILE A O 1
ATOM 643 N N . GLU A 1 82 ? 17.625 -1.765 -28.007 1.00 95.38 82 GLU A N 1
ATOM 644 C CA . GLU A 1 82 ? 18.173 -0.810 -28.978 1.00 95.38 82 GLU A CA 1
ATOM 645 C C . GLU A 1 82 ? 19.249 0.088 -28.344 1.00 95.38 82 GLU A C 1
ATOM 647 O O . GLU A 1 82 ? 19.867 0.911 -29.022 1.00 95.38 82 GLU A O 1
ATOM 652 N N . GLY A 1 83 ? 19.511 -0.078 -27.043 1.00 95.44 83 GLY A N 1
ATOM 653 C CA . GLY A 1 83 ? 20.457 0.736 -26.292 1.00 95.44 83 GLY A CA 1
ATOM 654 C C . GLY A 1 83 ? 19.879 2.078 -25.838 1.00 95.44 83 GLY A C 1
ATOM 655 O O . GLY A 1 83 ? 20.629 2.920 -25.340 1.00 95.44 83 GLY A O 1
ATOM 656 N N . GLN A 1 84 ? 18.570 2.303 -25.982 1.00 96.69 84 GLN A N 1
ATOM 657 C CA . GLN A 1 84 ? 17.924 3.534 -25.545 1.00 96.69 84 GLN A CA 1
ATOM 658 C C . GLN A 1 84 ? 17.637 3.491 -24.040 1.00 96.69 84 GLN A C 1
ATOM 660 O O . GLN A 1 84 ? 17.113 2.516 -23.505 1.00 96.69 84 GLN A O 1
ATOM 665 N N . GLN A 1 85 ? 17.977 4.581 -23.346 1.00 96.88 85 GLN A N 1
ATOM 666 C CA . GLN A 1 85 ? 17.682 4.752 -21.927 1.00 96.88 85 GLN A CA 1
ATOM 667 C C . GLN A 1 85 ? 16.240 5.232 -21.720 1.00 96.88 85 GLN A C 1
ATOM 669 O O . GLN A 1 85 ? 15.817 6.237 -22.289 1.00 96.88 85 GLN A O 1
ATOM 674 N N . HIS A 1 86 ? 15.532 4.569 -20.812 1.00 94.75 86 HIS A N 1
ATOM 675 C CA . HIS A 1 86 ? 14.185 4.908 -20.361 1.00 94.75 86 HIS A CA 1
ATOM 676 C C . HIS A 1 86 ? 14.180 5.220 -18.864 1.00 94.75 86 HIS A C 1
ATOM 678 O O . HIS A 1 86 ? 14.957 4.649 -18.097 1.00 94.75 86 HIS A O 1
ATOM 684 N N . GLY A 1 87 ? 13.270 6.095 -18.436 1.00 93.94 87 GLY A N 1
ATOM 685 C CA . GLY A 1 87 ? 13.011 6.396 -17.027 1.00 93.94 87 GLY A CA 1
ATOM 686 C C . GLY A 1 87 ? 13.000 7.898 -16.690 1.00 93.94 87 GLY A C 1
ATOM 687 O O . GLY A 1 87 ? 13.344 8.720 -17.538 1.00 93.94 87 GLY A O 1
ATOM 688 N N . PRO A 1 88 ? 12.611 8.273 -15.458 1.00 96.38 88 PRO A N 1
ATOM 689 C CA . PRO A 1 88 ? 12.200 7.377 -14.381 1.00 96.38 88 PRO A CA 1
ATOM 690 C C . PRO A 1 88 ? 10.829 6.761 -14.674 1.00 96.38 88 PRO A C 1
ATOM 692 O O . PRO A 1 88 ? 9.889 7.449 -15.066 1.00 96.38 88 PRO A O 1
ATOM 695 N N . VAL A 1 89 ? 10.708 5.450 -14.487 1.00 95.12 89 VAL A N 1
ATOM 696 C CA . VAL A 1 89 ? 9.459 4.717 -14.700 1.00 95.12 89 VAL A CA 1
ATOM 697 C C . VAL A 1 89 ? 9.079 3.968 -13.425 1.00 95.12 89 VAL A C 1
ATOM 699 O O . VAL A 1 89 ? 9.939 3.420 -12.739 1.00 95.12 89 VAL A O 1
ATOM 702 N N . LEU A 1 90 ? 7.794 3.956 -13.076 1.00 93.69 90 LEU A N 1
ATOM 703 C CA . LEU A 1 90 ? 7.328 3.273 -11.865 1.00 93.69 90 LEU A CA 1
ATOM 704 C C . LEU A 1 90 ? 7.422 1.751 -12.016 1.00 93.69 90 LEU A C 1
ATOM 706 O O . LEU A 1 90 ? 7.127 1.228 -13.094 1.00 93.69 90 LEU A O 1
ATOM 710 N N . SER A 1 91 ? 7.707 1.031 -10.925 1.00 92.19 91 SER A N 1
ATOM 711 C CA . SER A 1 91 ? 7.754 -0.445 -10.922 1.00 92.19 91 SER A CA 1
ATOM 712 C C . SER A 1 91 ? 6.516 -1.072 -11.564 1.00 92.19 91 SER A C 1
ATOM 714 O O . SER A 1 91 ? 6.626 -1.971 -12.395 1.00 92.19 91 SER A O 1
ATOM 716 N N . LYS A 1 92 ? 5.322 -0.553 -11.244 1.00 87.56 92 LYS A N 1
ATOM 717 C CA . LYS A 1 92 ? 4.054 -1.053 -11.798 1.00 87.56 92 LYS A CA 1
ATOM 718 C C . LYS A 1 92 ? 3.974 -0.952 -13.325 1.00 87.56 92 LYS A C 1
ATOM 720 O O . LYS A 1 92 ? 3.346 -1.796 -13.953 1.00 87.56 92 LYS A O 1
ATOM 725 N N . MET A 1 93 ? 4.618 0.055 -13.915 1.00 89.69 93 MET A N 1
ATOM 726 C CA . MET A 1 93 ? 4.629 0.259 -15.364 1.00 89.69 93 MET A CA 1
ATOM 727 C C . MET A 1 93 ? 5.601 -0.700 -16.048 1.00 89.69 93 MET A C 1
ATOM 729 O O . MET A 1 93 ? 5.269 -1.224 -17.102 1.00 89.69 93 MET A O 1
ATOM 733 N N . ILE A 1 94 ? 6.752 -0.994 -15.432 1.00 90.56 94 ILE A N 1
ATOM 734 C CA . ILE A 1 94 ? 7.653 -2.053 -15.919 1.00 90.56 94 ILE A CA 1
ATOM 735 C C . ILE A 1 94 ? 6.942 -3.402 -15.880 1.00 90.56 94 ILE A C 1
ATOM 737 O O . ILE A 1 94 ? 6.926 -4.116 -16.875 1.00 90.56 94 ILE A O 1
ATOM 741 N N . VAL A 1 95 ? 6.299 -3.733 -14.757 1.00 88.94 95 VAL A N 1
ATOM 742 C CA . VAL A 1 95 ? 5.536 -4.983 -14.630 1.00 88.94 95 VAL A CA 1
ATOM 743 C C . VAL A 1 95 ? 4.427 -5.069 -15.679 1.00 88.94 95 VAL A C 1
ATOM 745 O O . VAL A 1 95 ? 4.177 -6.152 -16.195 1.00 88.94 95 VAL A O 1
ATOM 748 N N . HIS A 1 96 ? 3.763 -3.955 -15.994 1.00 87.25 96 HIS A N 1
ATOM 749 C CA . HIS A 1 96 ? 2.760 -3.918 -17.053 1.00 87.25 96 HIS A CA 1
ATOM 750 C C . HIS A 1 96 ? 3.377 -4.196 -18.430 1.00 87.25 96 HIS A C 1
ATOM 752 O O . HIS A 1 96 ? 2.939 -5.140 -19.076 1.00 87.25 96 HIS A O 1
ATOM 758 N N . LYS A 1 97 ? 4.445 -3.483 -18.823 1.00 86.81 97 LYS A N 1
ATOM 759 C CA . LYS A 1 97 ? 5.156 -3.722 -20.096 1.00 86.81 97 LYS A CA 1
ATOM 760 C C . LYS A 1 97 ? 5.572 -5.187 -20.265 1.00 86.81 97 LYS A C 1
ATOM 762 O O . LYS A 1 97 ? 5.271 -5.810 -21.274 1.00 86.81 97 LYS A O 1
ATOM 767 N N . LEU A 1 98 ? 6.161 -5.772 -19.218 1.00 86.19 98 LEU A N 1
ATOM 768 C CA . LEU A 1 98 ? 6.601 -7.173 -19.222 1.00 86.19 98 LEU A CA 1
ATOM 769 C C . LEU A 1 98 ? 5.448 -8.184 -19.330 1.00 86.19 98 LEU A C 1
ATOM 771 O O . LEU A 1 98 ? 5.664 -9.301 -19.791 1.00 86.19 98 LEU A O 1
ATOM 775 N N . LYS A 1 99 ? 4.244 -7.834 -18.862 1.00 86.62 99 LYS A N 1
ATOM 776 C CA . LYS A 1 99 ? 3.059 -8.702 -18.943 1.00 86.62 99 LYS A CA 1
ATOM 777 C C . LYS A 1 99 ? 2.352 -8.604 -20.290 1.00 86.62 99 LYS A C 1
ATOM 779 O O . LYS A 1 99 ? 1.855 -9.621 -20.761 1.00 86.62 99 LYS A O 1
ATOM 784 N N . GLU A 1 100 ? 2.288 -7.407 -20.865 1.00 82.81 100 GLU A N 1
ATOM 785 C CA . GLU A 1 100 ? 1.599 -7.153 -22.136 1.00 82.81 100 GLU A CA 1
ATOM 786 C C . GLU A 1 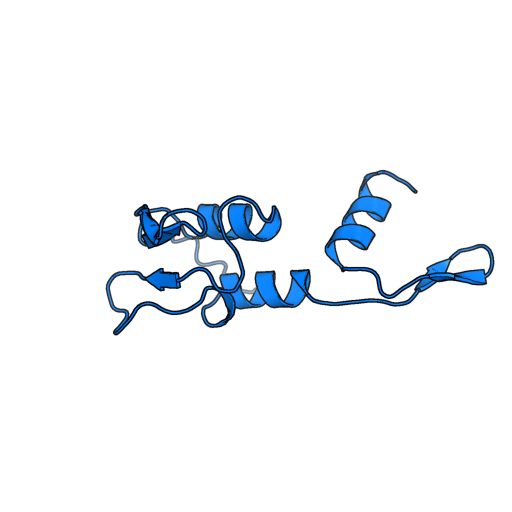100 ? 2.482 -7.445 -23.364 1.00 82.81 100 GLU A C 1
ATOM 788 O O . GLU A 1 100 ? 1.951 -7.630 -24.455 1.00 82.81 100 GLU A O 1
ATOM 793 N N . GLY A 1 101 ? 3.803 -7.583 -23.183 1.00 69.94 101 GLY A N 1
ATOM 794 C CA . GLY A 1 101 ? 4.728 -8.007 -24.239 1.00 69.94 101 GLY A CA 1
ATOM 795 C C . GLY A 1 101 ? 5.269 -6.872 -25.110 1.00 69.94 101 GLY A C 1
ATOM 796 O O . GLY A 1 101 ? 5.483 -7.098 -26.300 1.00 69.94 101 GLY A O 1
ATOM 797 N N . ASP A 1 102 ? 5.490 -5.696 -24.515 1.00 59.53 102 ASP A N 1
ATOM 798 C CA . ASP A 1 102 ? 6.219 -4.575 -25.135 1.00 59.53 102 ASP A CA 1
ATOM 799 C C . ASP A 1 102 ? 7.745 -4.739 -25.030 1.00 59.53 102 ASP A C 1
ATOM 801 O O . ASP A 1 102 ? 8.232 -5.137 -23.940 1.00 59.53 102 ASP A O 1
#